Protein AF-A0A3E4GSZ6-F1 (afdb_monomer_lite)

InterPro domains:
  IPR001789 Signal transduction response regulator, receiver domain [PF00072] (7-48)
  IPR001789 Signal transduction response regulator, receiver domain [PS50110] (1-52)
  IPR011006 CheY-like superfamily [SSF52172] (7-54)

Radius of gyration: 12.17 Å; chains: 1; bounding box: 35×13×23 Å

Foldseek 3Di:
DVDPVVLLDAAEAEEQDPDVVVQVVCVVVPHQYYYYPPDDPVVVVVSVVVSVVVSVVD

Sequence (58 aa):
MPDKDKACIPIIAMTANAFEEDKREAIAAGMNGHIAKPIELDKLLSMLVEVIRQQENC

pLDDT: mean 84.06, std 8.93, range [56.09, 93.06]

Structure (mmCIF, N/CA/C/O backbone):
data_AF-A0A3E4GSZ6-F1
#
_entry.id   AF-A0A3E4GSZ6-F1
#
loop_
_atom_site.group_PDB
_atom_site.id
_atom_site.type_symbol
_atom_site.label_atom_id
_atom_site.label_alt_id
_atom_site.label_comp_id
_atom_site.label_asym_id
_atom_site.label_entity_id
_atom_site.label_seq_id
_atom_site.pdbx_PDB_ins_code
_atom_site.Cartn_x
_atom_site.Cartn_y
_atom_site.Cartn_z
_atom_site.occupancy
_atom_site.B_iso_or_equiv
_atom_site.auth_seq_id
_atom_site.auth_comp_id
_atom_site.auth_asym_id
_atom_site.auth_atom_id
_atom_site.pdbx_PDB_model_num
ATOM 1 N N . MET A 1 1 ? -20.250 -1.588 -5.067 1.00 58.06 1 MET A N 1
ATOM 2 C CA . MET A 1 1 ? -20.306 -3.020 -4.692 1.00 58.06 1 MET A CA 1
ATOM 3 C C . MET A 1 1 ? -21.556 -3.239 -3.848 1.00 58.06 1 MET A C 1
ATOM 5 O O . MET A 1 1 ? -21.910 -2.321 -3.122 1.00 58.06 1 MET A O 1
ATOM 9 N N . PRO A 1 2 ? -22.254 -4.378 -3.969 1.00 72.75 2 PRO A N 1
ATOM 10 C CA . PRO A 1 2 ? -23.516 -4.626 -3.259 1.00 72.75 2 PRO A CA 1
ATOM 11 C C . PRO A 1 2 ? -23.355 -4.835 -1.741 1.00 72.75 2 PRO A C 1
ATOM 13 O O . PRO A 1 2 ? -24.343 -4.799 -1.019 1.00 72.75 2 PRO A O 1
ATOM 16 N N . ASP A 1 3 ? -22.123 -5.022 -1.262 1.00 81.00 3 ASP A N 1
ATOM 17 C CA . ASP A 1 3 ? -21.768 -5.159 0.150 1.00 81.00 3 ASP A CA 1
ATOM 18 C C . ASP A 1 3 ? -20.976 -3.915 0.583 1.00 81.00 3 ASP A C 1
ATOM 20 O O . ASP A 1 3 ? -19.854 -3.692 0.112 1.00 81.00 3 ASP A O 1
ATOM 24 N N . LYS A 1 4 ? -21.608 -3.061 1.396 1.00 76.88 4 LYS A N 1
ATOM 25 C CA . LYS A 1 4 ? -21.049 -1.772 1.827 1.00 76.88 4 LYS A CA 1
ATO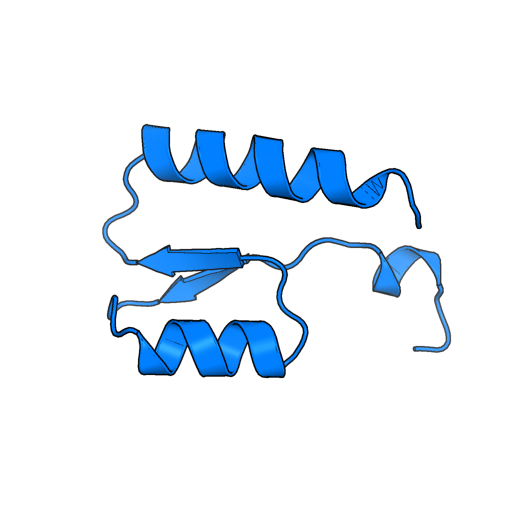M 26 C C . LYS A 1 4 ? -19.864 -1.968 2.776 1.00 76.88 4 LYS A C 1
ATOM 28 O O . LYS A 1 4 ? -18.884 -1.240 2.661 1.00 76.88 4 LYS A O 1
ATOM 33 N N . ASP A 1 5 ? -19.911 -2.996 3.618 1.00 79.06 5 ASP A N 1
ATOM 34 C CA . ASP A 1 5 ? -18.865 -3.284 4.602 1.00 79.06 5 ASP A CA 1
ATOM 35 C C . ASP A 1 5 ? -17.561 -3.686 3.902 1.00 79.06 5 ASP A C 1
ATOM 37 O O . ASP A 1 5 ? -16.473 -3.262 4.287 1.00 79.06 5 ASP A O 1
ATOM 41 N N . LYS A 1 6 ? -17.661 -4.436 2.796 1.00 81.38 6 LYS A N 1
ATOM 42 C CA . LYS A 1 6 ? -16.497 -4.789 1.965 1.00 81.38 6 LYS A CA 1
ATOM 43 C C . LYS A 1 6 ? -15.924 -3.615 1.176 1.00 81.38 6 LYS A C 1
ATOM 45 O O . LYS A 1 6 ? -14.728 -3.606 0.905 1.00 81.38 6 LYS A O 1
ATOM 50 N N . ALA A 1 7 ? -16.756 -2.648 0.791 1.00 81.00 7 ALA A N 1
ATOM 51 C CA . ALA A 1 7 ? -16.309 -1.465 0.052 1.00 81.00 7 ALA A CA 1
ATOM 52 C C . ALA A 1 7 ? -15.450 -0.519 0.909 1.00 81.00 7 ALA A C 1
ATOM 54 O O . ALA A 1 7 ? -14.719 0.301 0.363 1.00 81.00 7 ALA A O 1
ATOM 55 N N . CYS A 1 8 ? -15.530 -0.660 2.232 1.00 83.69 8 CYS A N 1
ATOM 56 C CA . CYS A 1 8 ? -14.791 0.129 3.210 1.00 83.69 8 CYS A CA 1
ATOM 57 C C . CYS A 1 8 ? -13.515 -0.560 3.708 1.00 83.69 8 CYS A C 1
ATOM 59 O O . CYS A 1 8 ? -12.840 -0.053 4.595 1.00 83.69 8 CYS A O 1
ATOM 61 N N . ILE A 1 9 ? -13.157 -1.729 3.172 1.00 88.31 9 ILE A N 1
ATOM 62 C CA . ILE A 1 9 ? -11.890 -2.366 3.530 1.00 88.31 9 ILE A CA 1
ATOM 63 C C . ILE A 1 9 ? -10.766 -1.613 2.809 1.00 88.31 9 ILE A C 1
ATOM 6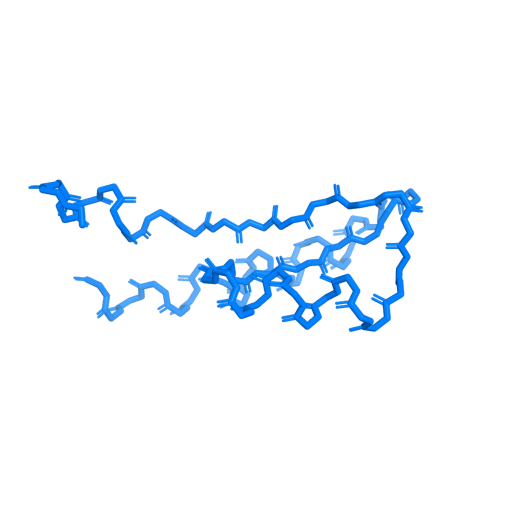5 O O . ILE A 1 9 ? -10.754 -1.606 1.576 1.00 88.31 9 ILE A O 1
ATOM 69 N N . PRO A 1 10 ? -9.806 -1.006 3.528 1.00 89.62 10 PRO A N 1
ATOM 70 C CA . PRO A 1 10 ? -8.711 -0.316 2.875 1.00 89.62 10 PRO A CA 1
ATOM 71 C C . PRO A 1 10 ? -7.800 -1.269 2.100 1.00 89.62 10 PRO A C 1
ATOM 73 O O . PRO A 1 10 ? -7.416 -2.333 2.591 1.00 89.62 10 PRO A O 1
ATOM 76 N N . ILE A 1 11 ? -7.398 -0.846 0.904 1.00 90.75 11 ILE A N 1
ATOM 77 C CA . ILE A 1 11 ? -6.534 -1.612 0.003 1.00 90.75 11 ILE A CA 1
ATOM 78 C C . ILE A 1 11 ? -5.217 -0.860 -0.179 1.00 90.75 11 ILE A C 1
ATOM 80 O O . ILE A 1 11 ? -5.205 0.283 -0.630 1.00 90.75 11 ILE A O 1
ATOM 84 N N . ILE A 1 12 ? -4.098 -1.507 0.147 1.00 91.00 12 ILE A N 1
ATOM 85 C CA . ILE A 1 12 ? -2.749 -0.971 -0.071 1.00 91.00 12 ILE A CA 1
ATOM 86 C C . ILE A 1 12 ? -2.060 -1.820 -1.139 1.00 91.00 12 ILE A C 1
ATOM 88 O O . ILE A 1 12 ? -1.871 -3.025 -0.959 1.00 91.00 12 ILE A O 1
ATOM 92 N N . ALA A 1 13 ? -1.673 -1.193 -2.249 1.00 90.56 13 ALA A N 1
ATOM 93 C CA . ALA A 1 13 ? -0.890 -1.837 -3.293 1.00 90.56 13 ALA A CA 1
ATOM 94 C C . ALA A 1 13 ? 0.544 -2.061 -2.818 1.00 90.56 13 ALA A C 1
ATOM 96 O O . ALA A 1 13 ? 1.165 -1.149 -2.276 1.00 90.56 13 ALA A O 1
ATOM 97 N N . MET A 1 14 ? 1.098 -3.243 -3.080 1.00 88.94 14 MET A N 1
ATOM 98 C CA . MET A 1 14 ? 2.518 -3.502 -2.877 1.00 88.94 14 MET A CA 1
ATOM 99 C C . MET A 1 14 ? 3.168 -3.937 -4.184 1.00 88.94 14 MET A C 1
ATOM 101 O O . MET A 1 14 ? 2.863 -5.006 -4.714 1.00 88.94 14 MET A O 1
ATOM 105 N N . THR A 1 15 ? 4.106 -3.140 -4.671 1.00 84.50 15 THR A N 1
ATOM 106 C CA . THR A 1 15 ? 4.694 -3.294 -6.004 1.00 84.50 15 THR A CA 1
ATOM 107 C C . THR A 1 15 ? 6.192 -3.559 -5.919 1.00 84.50 15 THR A C 1
ATOM 109 O O . THR A 1 15 ? 6.847 -3.274 -4.917 1.00 84.50 15 THR A O 1
ATOM 112 N N . ALA A 1 16 ? 6.757 -4.168 -6.962 1.00 82.81 16 ALA A N 1
ATOM 113 C CA . ALA A 1 16 ? 8.209 -4.326 -7.072 1.00 82.81 16 ALA A CA 1
ATOM 114 C C . ALA A 1 16 ? 8.909 -3.025 -7.512 1.00 82.81 16 ALA A C 1
ATOM 116 O O . ALA A 1 16 ? 10.110 -2.895 -7.307 1.00 82.81 16 ALA A O 1
ATOM 117 N N . ASN A 1 17 ? 8.159 -2.078 -8.085 1.00 72.25 17 ASN A N 1
ATOM 118 C CA . ASN A 1 17 ? 8.643 -0.793 -8.577 1.00 72.25 17 ASN A CA 1
ATOM 119 C C . ASN A 1 17 ? 7.961 0.359 -7.841 1.00 72.25 17 ASN A C 1
ATOM 121 O O . ASN A 1 17 ? 6.753 0.362 -7.653 1.00 72.25 17 ASN A O 1
ATOM 125 N N . ALA A 1 18 ? 8.741 1.362 -7.448 1.00 70.81 18 ALA A N 1
ATOM 126 C CA . ALA A 1 18 ? 8.249 2.540 -6.738 1.00 70.81 18 ALA A CA 1
ATOM 127 C C . ALA A 1 18 ? 7.889 3.698 -7.683 1.00 70.81 18 ALA A C 1
ATOM 129 O O . ALA A 1 18 ? 8.013 4.856 -7.284 1.00 70.81 18 ALA A O 1
ATOM 130 N N . PHE A 1 19 ? 7.544 3.427 -8.947 1.00 81.25 19 PHE A N 1
ATOM 131 C CA . PHE A 1 19 ? 7.323 4.519 -9.888 1.00 81.25 19 PHE A CA 1
ATOM 132 C C . PHE A 1 19 ? 6.079 5.319 -9.496 1.00 81.25 19 PHE A C 1
ATOM 134 O O . PHE A 1 19 ? 5.052 4.780 -9.087 1.00 81.25 19 PHE A O 1
ATOM 141 N N . GLU A 1 20 ? 6.175 6.641 -9.630 1.00 78.56 20 GLU A N 1
ATOM 142 C CA . GLU A 1 20 ? 5.066 7.548 -9.321 1.00 78.56 20 GLU A CA 1
ATOM 143 C C . GLU A 1 20 ? 3.835 7.284 -10.202 1.00 78.56 20 GLU A C 1
ATOM 145 O O . GLU A 1 20 ? 2.717 7.598 -9.805 1.00 78.56 20 GLU A O 1
ATOM 150 N N . GLU A 1 21 ? 4.028 6.690 -11.379 1.00 84.44 21 GLU A N 1
ATOM 151 C CA . GLU A 1 21 ? 2.947 6.252 -12.261 1.00 84.44 21 GLU A CA 1
ATOM 152 C C . GLU A 1 21 ? 2.160 5.084 -11.649 1.00 84.44 21 GLU A C 1
ATOM 154 O O . GLU A 1 21 ? 0.952 5.221 -11.468 1.00 84.44 21 GLU A O 1
ATOM 159 N N . ASP A 1 22 ? 2.840 4.031 -11.175 1.00 83.44 22 ASP A N 1
ATOM 160 C CA . ASP A 1 22 ? 2.219 2.886 -10.482 1.00 83.44 22 ASP A CA 1
ATOM 161 C C . ASP A 1 22 ? 1.388 3.344 -9.270 1.00 83.44 22 ASP A C 1
ATOM 163 O O . ASP A 1 22 ? 0.272 2.878 -9.021 1.00 83.44 22 ASP A O 1
ATOM 167 N N . LYS A 1 23 ? 1.913 4.321 -8.523 1.00 84.19 23 LYS A N 1
ATOM 168 C CA . LYS A 1 23 ? 1.212 4.930 -7.389 1.00 84.19 23 LYS A CA 1
ATOM 169 C C . LYS A 1 23 ? -0.047 5.678 -7.827 1.00 84.19 23 LYS A C 1
ATOM 171 O O . LYS A 1 23 ? -1.085 5.555 -7.176 1.00 84.19 23 LYS A O 1
ATOM 176 N N . ARG A 1 24 ? 0.030 6.471 -8.899 1.00 86.56 24 ARG A N 1
ATOM 177 C CA . ARG A 1 24 ? -1.120 7.226 -9.424 1.00 86.56 24 ARG A 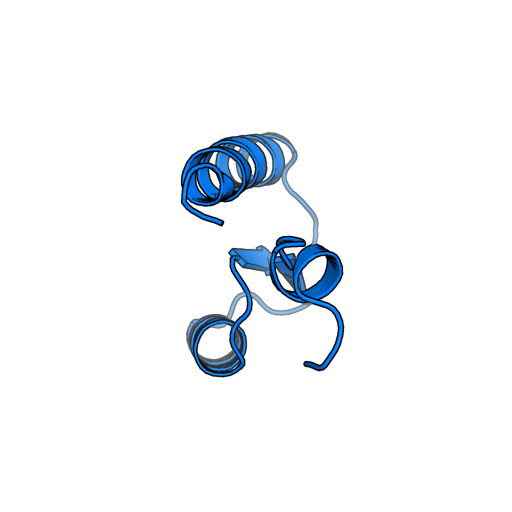CA 1
ATOM 178 C C . ARG A 1 24 ? -2.199 6.296 -9.950 1.00 86.56 24 ARG A C 1
ATOM 180 O O . ARG A 1 24 ? -3.368 6.530 -9.662 1.00 86.56 24 ARG A O 1
ATOM 187 N N . GLU A 1 25 ? -1.815 5.248 -10.669 1.00 87.94 25 GLU A N 1
ATOM 188 C CA . GLU A 1 25 ? -2.742 4.240 -11.180 1.00 87.94 25 GLU A CA 1
ATOM 189 C C . GLU A 1 25 ? -3.444 3.491 -10.044 1.00 87.94 25 GLU A C 1
ATOM 191 O O . GLU A 1 25 ? -4.667 3.358 -10.068 1.00 87.94 25 GLU A O 1
ATOM 196 N N . ALA A 1 26 ? -2.707 3.084 -9.005 1.00 86.88 26 ALA A N 1
ATOM 197 C CA . ALA A 1 26 ? -3.283 2.439 -7.825 1.00 86.88 26 ALA A CA 1
ATOM 198 C C . ALA A 1 26 ? -4.326 3.332 -7.132 1.00 86.88 26 ALA A C 1
ATOM 200 O O . ALA A 1 26 ? -5.430 2.881 -6.822 1.00 86.88 26 ALA A O 1
ATOM 201 N N . ILE A 1 27 ? -4.011 4.615 -6.938 1.00 86.00 27 ILE A N 1
ATOM 202 C CA . ILE A 1 27 ? -4.940 5.578 -6.329 1.00 86.00 27 ILE A CA 1
ATOM 203 C C . ILE A 1 27 ? -6.156 5.809 -7.240 1.00 86.00 27 ILE A C 1
ATOM 205 O O . ILE A 1 27 ? -7.290 5.801 -6.763 1.00 86.00 27 ILE A O 1
ATOM 209 N N . ALA A 1 28 ? -5.953 5.967 -8.552 1.00 88.56 28 ALA A N 1
ATOM 210 C CA . ALA A 1 28 ? -7.037 6.147 -9.520 1.00 88.56 28 ALA A CA 1
ATOM 211 C C . ALA A 1 28 ? -7.969 4.924 -9.602 1.00 88.56 28 ALA A C 1
ATOM 213 O O . ALA A 1 28 ? -9.169 5.078 -9.825 1.00 88.56 28 ALA A O 1
ATOM 214 N N . ALA A 1 29 ? -7.438 3.721 -9.370 1.00 87.94 29 ALA A N 1
ATOM 215 C CA . ALA A 1 29 ? -8.204 2.482 -9.268 1.00 87.94 29 ALA A CA 1
ATOM 216 C C . ALA A 1 29 ? -8.995 2.347 -7.949 1.00 87.94 29 ALA A C 1
ATOM 218 O O . ALA A 1 29 ? -9.747 1.385 -7.787 1.00 87.94 29 ALA A O 1
ATOM 219 N N . GLY A 1 30 ? -8.851 3.297 -7.017 1.00 86.25 30 GLY A N 1
ATOM 220 C CA . GLY A 1 30 ? -9.562 3.317 -5.738 1.00 86.25 30 GLY A CA 1
ATOM 221 C C . GLY A 1 30 ? -8.811 2.654 -4.583 1.00 86.25 30 GLY A C 1
ATOM 222 O O . GLY A 1 30 ? -9.426 2.356 -3.562 1.00 86.25 30 GLY A O 1
ATOM 223 N N . MET A 1 31 ? -7.503 2.412 -4.716 1.00 89.62 31 MET A N 1
ATOM 224 C CA . MET A 1 31 ? -6.677 1.934 -3.603 1.00 89.62 31 MET A CA 1
ATOM 225 C C . MET A 1 31 ? -6.315 3.090 -2.663 1.00 89.62 31 MET A C 1
ATOM 227 O O . MET A 1 31 ? -6.124 4.230 -3.081 1.00 89.62 31 MET A O 1
ATOM 231 N N . ASN A 1 32 ? -6.185 2.784 -1.376 1.00 89.81 32 ASN A N 1
ATOM 232 C CA . ASN A 1 32 ? -5.934 3.761 -0.316 1.00 89.81 32 ASN A CA 1
ATOM 233 C C . ASN A 1 32 ? -4.442 4.032 -0.092 1.00 89.81 32 ASN A C 1
ATOM 235 O O . ASN A 1 32 ? -4.085 5.005 0.566 1.00 89.81 32 ASN A O 1
ATOM 239 N N . GLY A 1 33 ? -3.561 3.180 -0.618 1.00 87.88 33 GLY A N 1
ATOM 240 C CA . GLY A 1 33 ? -2.122 3.340 -0.463 1.00 87.88 33 GLY A CA 1
ATOM 241 C C . GLY A 1 33 ? -1.318 2.532 -1.472 1.00 87.88 33 GLY A C 1
ATOM 242 O O . GLY A 1 33 ? -1.838 1.648 -2.151 1.00 87.88 33 GLY A O 1
ATOM 243 N N . HIS A 1 34 ? -0.027 2.841 -1.549 1.00 90.94 34 HIS A N 1
ATOM 244 C CA . HIS A 1 34 ? 0.934 2.168 -2.416 1.00 90.94 34 HIS A CA 1
ATOM 245 C C . HIS A 1 34 ? 2.313 2.138 -1.748 1.00 90.94 34 HIS A C 1
ATOM 247 O O . HIS A 1 34 ? 2.848 3.193 -1.401 1.00 90.94 34 HIS A O 1
ATOM 253 N N . ILE A 1 35 ? 2.916 0.955 -1.623 1.00 89.88 35 ILE A N 1
ATOM 254 C CA . ILE A 1 35 ? 4.243 0.740 -1.036 1.00 89.88 35 ILE A CA 1
ATOM 255 C C . ILE A 1 35 ? 5.126 -0.105 -1.962 1.00 89.88 35 ILE A C 1
ATOM 257 O O . ILE A 1 35 ? 4.690 -1.105 -2.527 1.00 89.88 35 ILE A O 1
ATOM 261 N N . ALA A 1 36 ? 6.388 0.285 -2.114 1.00 90.44 36 ALA A N 1
ATOM 262 C CA . ALA A 1 36 ? 7.346 -0.471 -2.913 1.00 90.44 36 ALA A CA 1
ATOM 263 C C . ALA A 1 36 ? 8.047 -1.556 -2.085 1.00 90.44 36 ALA A C 1
ATOM 265 O O . ALA A 1 36 ? 8.218 -1.423 -0.871 1.00 90.44 36 ALA A O 1
ATOM 266 N N . LYS A 1 37 ? 8.485 -2.622 -2.755 1.00 85.56 37 LYS A N 1
ATOM 267 C CA . LYS A 1 37 ? 9.383 -3.641 -2.202 1.00 85.56 37 LYS A CA 1
ATOM 268 C C . LYS A 1 37 ? 10.858 -3.250 -2.423 1.00 85.56 37 LYS A C 1
ATOM 270 O O . LYS A 1 37 ? 11.162 -2.650 -3.451 1.00 85.56 37 LYS A O 1
ATOM 275 N N . PRO A 1 38 ? 11.787 -3.668 -1.541 1.00 88.88 38 PRO A N 1
ATOM 276 C CA . PRO A 1 38 ? 11.543 -4.371 -0.279 1.00 88.88 38 PRO A CA 1
ATOM 277 C C . PRO A 1 38 ? 10.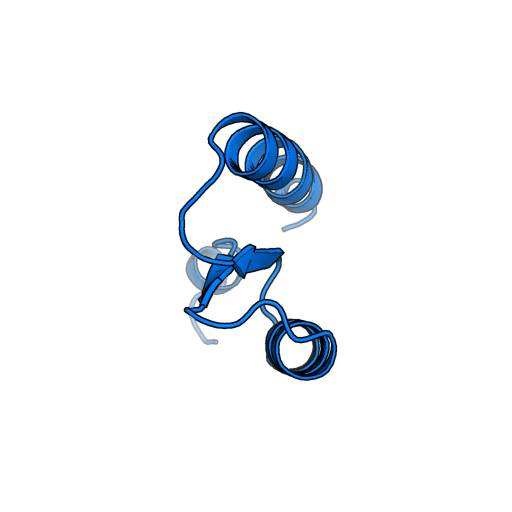832 -3.469 0.739 1.00 88.88 38 PRO A C 1
ATOM 279 O O . PRO A 1 38 ? 11.055 -2.265 0.773 1.00 88.88 38 PRO A O 1
ATOM 282 N N . ILE A 1 39 ? 9.944 -4.060 1.542 1.00 86.88 39 ILE A N 1
ATOM 283 C CA . ILE A 1 39 ? 9.106 -3.307 2.482 1.00 86.88 39 ILE A CA 1
ATOM 284 C C . ILE A 1 39 ? 9.977 -2.735 3.600 1.00 86.88 39 ILE A C 1
ATOM 286 O O . ILE A 1 39 ? 10.651 -3.478 4.313 1.00 86.88 39 ILE A O 1
ATOM 290 N N . GLU A 1 40 ? 9.885 -1.428 3.809 1.00 90.12 40 GLU A N 1
ATOM 291 C CA . GLU A 1 40 ? 10.395 -0.768 5.009 1.00 90.12 40 GLU A CA 1
ATOM 292 C C . GLU A 1 40 ? 9.283 -0.714 6.063 1.00 90.12 40 GLU A C 1
ATOM 294 O O . GLU A 1 40 ? 8.216 -0.139 5.827 1.00 90.12 40 GLU A O 1
ATOM 299 N N . LEU A 1 41 ? 9.522 -1.325 7.228 1.00 90.94 41 LEU A N 1
ATOM 300 C CA . LEU A 1 41 ? 8.499 -1.503 8.263 1.00 90.94 41 LEU A CA 1
ATOM 301 C C . LEU A 1 41 ? 7.941 -0.164 8.764 1.00 90.94 41 LEU A C 1
ATOM 303 O O . LEU A 1 41 ? 6.729 -0.026 8.899 1.00 90.94 41 LEU A O 1
ATOM 307 N N . ASP A 1 42 ? 8.797 0.840 8.950 1.00 93.0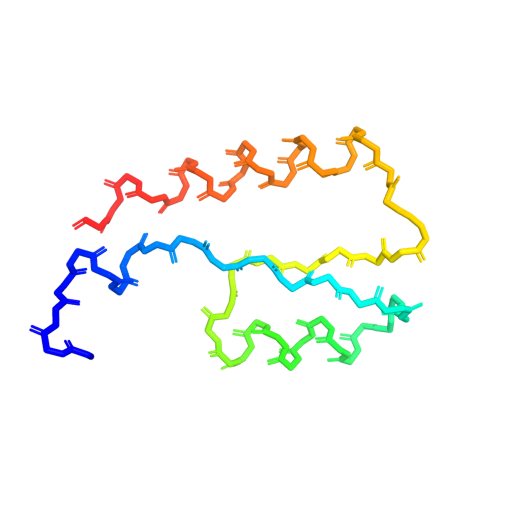6 42 ASP A N 1
ATOM 308 C CA . ASP A 1 42 ? 8.383 2.166 9.423 1.00 93.06 42 ASP A CA 1
ATOM 309 C C . ASP A 1 42 ? 7.447 2.868 8.427 1.00 93.06 42 ASP A C 1
ATOM 311 O O . ASP A 1 42 ? 6.469 3.513 8.820 1.00 93.06 42 ASP A O 1
ATOM 315 N N . LYS A 1 43 ? 7.695 2.688 7.122 1.00 89.56 43 LYS A N 1
ATOM 316 C CA . LYS A 1 43 ? 6.844 3.230 6.052 1.00 89.56 43 LYS A CA 1
ATOM 317 C C . LYS A 1 43 ? 5.501 2.514 6.002 1.00 89.56 43 LYS A C 1
ATOM 319 O O . LYS A 1 43 ? 4.470 3.168 5.867 1.00 89.56 43 LYS A O 1
ATOM 324 N N . LEU A 1 44 ? 5.505 1.188 6.154 1.00 91.06 44 LEU A N 1
ATOM 325 C CA . LEU A 1 44 ? 4.278 0.399 6.218 1.00 91.06 44 LEU A CA 1
ATOM 326 C C . LEU A 1 44 ? 3.424 0.798 7.425 1.00 91.06 44 LEU A C 1
ATOM 328 O O . LEU A 1 44 ? 2.232 1.038 7.269 1.00 91.06 44 LEU A O 1
ATOM 332 N N . LEU A 1 45 ? 4.021 0.897 8.615 1.00 93.00 45 LEU A N 1
ATOM 333 C CA . LEU A 1 45 ? 3.305 1.266 9.836 1.00 93.00 45 LEU A CA 1
ATOM 334 C C . LEU A 1 45 ? 2.703 2.670 9.733 1.00 93.00 45 LEU A C 1
ATOM 336 O O . LEU A 1 45 ? 1.535 2.854 10.067 1.00 93.00 45 LEU A O 1
ATOM 340 N N . SER A 1 46 ? 3.465 3.636 9.213 1.00 92.25 46 SER A N 1
ATOM 341 C CA . S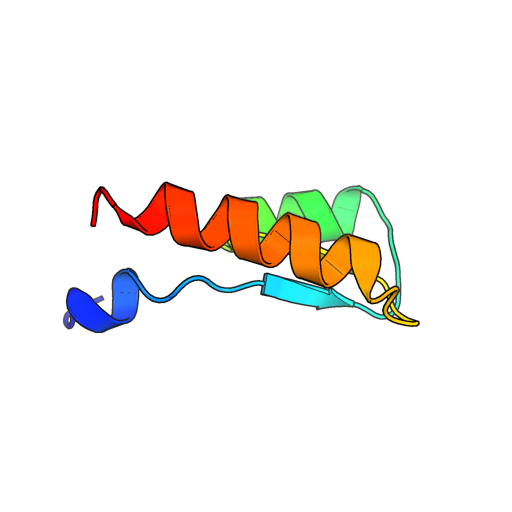ER A 1 46 ? 2.975 5.003 8.992 1.00 92.25 46 SER A CA 1
ATOM 342 C C . SER A 1 46 ? 1.777 5.020 8.039 1.00 92.25 46 SER A C 1
ATOM 344 O O . SER A 1 46 ? 0.741 5.601 8.356 1.00 92.25 46 SER A O 1
ATOM 346 N N . MET A 1 47 ? 1.874 4.296 6.920 1.00 91.38 47 MET A N 1
ATOM 347 C CA . MET A 1 47 ? 0.791 4.189 5.940 1.00 91.38 47 MET A CA 1
ATOM 348 C C . MET A 1 47 ? -0.446 3.489 6.507 1.00 91.38 47 MET A C 1
ATOM 350 O O . MET A 1 47 ? -1.564 3.930 6.267 1.00 91.38 47 MET A O 1
ATOM 354 N N . LEU A 1 48 ? -0.272 2.419 7.286 1.00 91.81 48 LEU A N 1
ATOM 355 C CA . LEU A 1 48 ? -1.385 1.731 7.943 1.00 91.81 48 LEU A CA 1
ATOM 356 C C . LEU A 1 48 ? -2.123 2.662 8.907 1.00 91.81 48 LEU A C 1
ATOM 358 O O . LEU A 1 48 ? -3.350 2.690 8.898 1.00 91.81 48 LEU A O 1
ATOM 362 N N . VAL A 1 49 ? -1.396 3.448 9.706 1.00 92.31 49 VAL A N 1
ATOM 363 C CA . VAL A 1 49 ? -2.003 4.424 10.623 1.00 92.31 49 VAL A CA 1
ATOM 364 C C . VAL A 1 49 ? -2.793 5.485 9.856 1.00 92.31 49 VAL A C 1
ATOM 366 O O . VAL A 1 49 ? -3.910 5.814 10.254 1.00 92.31 49 VAL A O 1
ATOM 369 N N . GLU A 1 50 ? -2.242 6.009 8.760 1.00 89.75 50 GLU A N 1
ATOM 370 C CA . GLU A 1 50 ? -2.925 6.990 7.908 1.00 89.75 50 GLU A CA 1
ATOM 371 C C . GLU A 1 50 ? -4.201 6.416 7.290 1.00 89.75 50 GLU A C 1
ATOM 373 O O . GLU A 1 50 ? -5.271 7.014 7.399 1.00 89.75 50 GLU A O 1
ATOM 378 N N . VAL A 1 51 ? -4.098 5.233 6.688 1.00 89.50 51 VAL A N 1
ATOM 379 C CA . VAL A 1 51 ? -5.195 4.596 5.961 1.00 89.50 51 VAL A CA 1
ATOM 380 C C . VAL A 1 51 ? -6.315 4.154 6.903 1.00 89.50 51 VAL A C 1
ATOM 382 O O . VAL A 1 51 ? -7.482 4.344 6.574 1.00 89.50 51 VAL A O 1
ATOM 385 N N . ILE A 1 52 ? -5.994 3.614 8.084 1.00 88.56 52 ILE A N 1
ATOM 386 C CA . ILE A 1 52 ? -7.001 3.205 9.077 1.00 88.56 52 ILE A CA 1
ATOM 387 C C . ILE A 1 52 ? -7.758 4.421 9.622 1.00 88.56 52 ILE A C 1
ATOM 389 O O . ILE A 1 52 ? -8.977 4.359 9.753 1.00 88.56 52 ILE A O 1
ATOM 393 N N . ARG A 1 53 ? -7.076 5.545 9.886 1.00 85.88 53 ARG A N 1
ATOM 394 C CA . ARG A 1 53 ? -7.741 6.785 10.334 1.00 85.88 53 ARG A CA 1
ATOM 395 C C . ARG A 1 53 ? -8.742 7.320 9.312 1.00 85.88 53 ARG A C 1
ATOM 397 O O . ARG A 1 53 ? -9.765 7.872 9.690 1.00 85.88 53 ARG A O 1
ATOM 404 N N . GLN A 1 54 ? -8.468 7.152 8.022 1.00 75.12 54 GLN A N 1
ATOM 405 C CA . GLN A 1 54 ? -9.360 7.614 6.955 1.00 75.12 54 GLN A CA 1
ATOM 406 C C . GLN A 1 54 ? -10.631 6.755 6.802 1.00 75.12 54 GLN A C 1
ATOM 408 O O . GLN A 1 54 ? -11.548 7.169 6.096 1.00 75.12 54 GLN A O 1
ATOM 413 N N . GLN A 1 55 ? -10.716 5.596 7.470 1.00 68.38 55 GLN A N 1
ATOM 414 C CA . GLN A 1 55 ? -11.889 4.710 7.439 1.00 68.38 55 GLN A CA 1
ATOM 415 C C . GLN A 1 55 ? -12.980 5.081 8.453 1.00 68.38 55 GLN A C 1
ATOM 417 O O . GLN A 1 55 ? -14.043 4.471 8.435 1.00 68.38 55 GLN A O 1
ATOM 422 N N . GLU A 1 56 ? -12.781 6.099 9.299 1.00 61.75 56 GLU A N 1
ATOM 423 C CA . GLU A 1 56 ? -13.812 6.574 10.244 1.00 61.75 56 GLU A CA 1
ATOM 424 C C . GLU A 1 56 ? -15.050 7.184 9.548 1.00 61.75 56 GLU A C 1
ATOM 426 O O . GLU A 1 56 ? -16.053 7.476 10.197 1.00 61.75 56 GLU A O 1
ATOM 431 N N . ASN A 1 57 ? -14.998 7.370 8.224 1.00 56.09 57 ASN A N 1
ATOM 432 C CA . ASN A 1 57 ? -16.047 7.993 7.414 1.00 56.09 57 ASN A CA 1
ATOM 433 C C . ASN A 1 57 ? -16.785 7.031 6.468 1.00 56.09 57 ASN A C 1
ATOM 435 O O . ASN A 1 57 ? -17.547 7.479 5.605 1.00 56.09 57 ASN A O 1
ATOM 439 N N . CYS A 1 58 ? -16.568 5.733 6.652 1.00 59.88 58 CYS A N 1
ATOM 440 C CA . CYS A 1 58 ? -17.345 4.651 6.072 1.00 59.88 58 CYS A CA 1
ATOM 441 C C . CYS A 1 58 ? -18.389 4.167 7.104 1.00 59.88 58 CYS A C 1
ATOM 443 O O . CYS A 1 58 ? -19.566 4.014 6.699 1.00 59.88 58 CYS A O 1
#

Secondary structure (DSSP, 8-state):
---HHHHTS--EEEES---HHHHHHHHHTT-SEEEESSPPHHHHHHHHHHHHHGGGG-

Organism: NCBI:txid410072